Protein AF-A0AAU9X3G6-F1 (afdb_monomer_lite)

pLDDT: mean 75.98, std 14.5, range [45.06, 96.75]

Foldseek 3Di:
DDPVVVVVVVVCCVPDCVNVVVVVVVVVVVVPPPQPPVNVVVVVVVVCVVVPRPPVPPPCVVVPDPCNVVVVVVVVVVVVVVVVVVVVVVVVVVVVVVVVVVVVVVVVVVD

Secondary structure (DSSP, 8-state):
--HHHHHHHHHHHHH-HHHHHHHHHHHH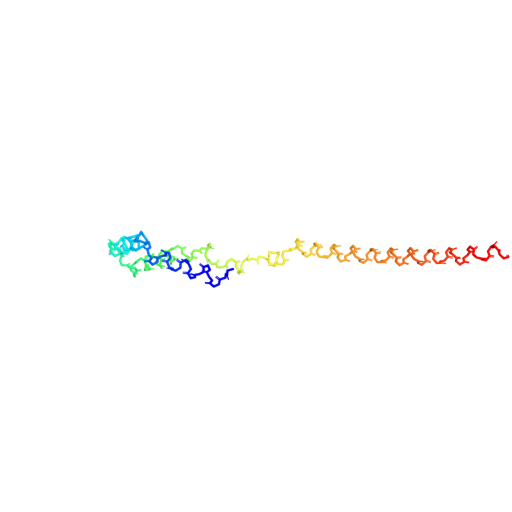HHHS-SS-HHHHHHHHHHHHHHTTS-TTTS-GGGT--HHHHHTHHHHHHHHHHHHHHHHHHHHHHHHHHHHHHHHHHHHTT--

Radius of gyration: 34.73 Å; chains: 1; bounding box: 82×16×84 Å

InterPro domains:
  IPR002213 UDP-glucuronosyl/UDP-glucosyltransferase [PF00201] (1-109)
  IPR050271 UDP-glycosyltransferase [PTHR48043] (2-83)

Organism: NCBI:txid46732

Structure (mmCIF, N/CA/C/O backbone):
data_AF-A0AAU9X3G6-F1
#
_entry.id   AF-A0AAU9X3G6-F1
#
loop_
_atom_site.group_PDB
_atom_site.id
_atom_site.type_symbol
_atom_site.label_atom_id
_atom_site.label_alt_id
_atom_site.label_comp_id
_atom_site.label_asym_id
_atom_site.label_entity_id
_atom_site.label_seq_id
_atom_site.pdbx_PDB_ins_code
_atom_site.Cartn_x
_atom_site.Cartn_y
_atom_site.Cartn_z
_atom_site.occupancy
_atom_site.B_iso_or_equiv
_atom_site.auth_seq_id
_atom_site.auth_comp_id
_atom_site.auth_asym_id
_atom_site.auth_atom_id
_atom_site.pdbx_PDB_model_num
ATOM 1 N N . MET A 1 1 ? 12.830 -0.163 15.835 1.00 52.81 1 MET A N 1
ATOM 2 C CA . MET A 1 1 ? 12.084 -0.567 17.039 1.00 52.81 1 MET A CA 1
ATOM 3 C C . MET A 1 1 ? 12.949 -1.562 17.776 1.00 52.81 1 MET A C 1
ATOM 5 O O . MET A 1 1 ? 13.001 -2.724 17.388 1.00 52.81 1 MET A O 1
ATOM 9 N N . ASN A 1 2 ? 13.711 -1.065 18.744 1.00 85.25 2 ASN A N 1
ATOM 10 C CA . ASN A 1 2 ? 14.632 -1.876 19.541 1.00 85.25 2 ASN A CA 1
ATOM 11 C C . ASN A 1 2 ? 13.942 -2.353 20.830 1.00 85.25 2 ASN A C 1
ATOM 13 O O . ASN A 1 2 ? 12.988 -1.730 21.290 1.00 85.25 2 ASN A O 1
ATOM 17 N N . ALA A 1 3 ? 14.417 -3.456 21.417 1.00 85.06 3 ALA A N 1
ATOM 18 C CA . ALA A 1 3 ? 13.828 -4.038 22.630 1.00 85.06 3 ALA A CA 1
ATOM 19 C C . ALA A 1 3 ? 13.827 -3.068 23.832 1.00 85.06 3 ALA A C 1
ATOM 21 O O . ALA A 1 3 ? 12.873 -3.053 24.606 1.00 85.06 3 ALA A O 1
ATOM 22 N N . GLU A 1 4 ? 14.846 -2.212 23.931 1.00 83.88 4 GLU A N 1
ATOM 23 C CA . GLU A 1 4 ? 14.974 -1.172 24.963 1.00 83.88 4 GLU A CA 1
ATOM 24 C C . GLU A 1 4 ? 13.848 -0.126 24.893 1.00 83.88 4 GLU A C 1
ATOM 26 O O . GLU A 1 4 ? 13.241 0.201 25.909 1.00 83.88 4 GLU A O 1
ATOM 31 N N . GLU A 1 5 ? 13.483 0.335 23.689 1.00 84.00 5 GLU A N 1
ATOM 32 C CA . GLU A 1 5 ? 12.402 1.319 23.501 1.00 84.00 5 GLU A CA 1
ATOM 33 C C . GLU A 1 5 ? 11.042 0.756 23.941 1.00 84.00 5 GLU A C 1
ATOM 35 O O . GLU A 1 5 ? 10.203 1.470 24.494 1.00 84.00 5 GLU A O 1
ATOM 40 N N . LEU A 1 6 ? 10.818 -0.543 23.710 1.00 86.00 6 LEU A N 1
ATOM 41 C CA . LEU A 1 6 ? 9.607 -1.232 24.151 1.00 86.00 6 LEU A CA 1
ATOM 42 C C . LEU A 1 6 ? 9.572 -1.372 25.679 1.00 86.00 6 LEU A C 1
ATOM 44 O O . LEU A 1 6 ? 8.524 -1.155 26.288 1.00 86.00 6 LEU A O 1
ATOM 48 N N . PHE A 1 7 ? 10.705 -1.713 26.296 1.00 87.69 7 PHE A N 1
ATOM 49 C CA . PHE A 1 7 ? 10.813 -1.855 27.746 1.00 87.69 7 PHE A CA 1
ATOM 50 C C . PHE A 1 7 ? 10.578 -0.519 28.466 1.00 87.69 7 PHE A C 1
ATOM 52 O O . PHE A 1 7 ? 9.769 -0.454 29.395 1.00 87.69 7 PHE A O 1
ATOM 59 N N . GLU A 1 8 ? 11.186 0.568 27.983 1.00 86.44 8 GLU A N 1
ATOM 60 C CA . GLU A 1 8 ? 10.951 1.913 28.515 1.00 86.44 8 GLU A CA 1
ATOM 61 C C . GLU A 1 8 ? 9.491 2.354 28.359 1.00 86.44 8 GLU A C 1
ATOM 63 O O . GLU A 1 8 ? 8.905 2.901 29.297 1.00 86.44 8 GLU A O 1
ATOM 68 N N . ALA A 1 9 ? 8.867 2.081 27.208 1.00 84.19 9 ALA A N 1
ATOM 69 C CA . ALA A 1 9 ? 7.461 2.403 26.982 1.00 84.19 9 ALA A CA 1
ATOM 70 C C . ALA A 1 9 ? 6.531 1.655 27.953 1.00 84.19 9 ALA A C 1
ATOM 72 O O . ALA A 1 9 ? 5.611 2.257 28.511 1.00 84.19 9 ALA A O 1
ATOM 73 N N . ILE A 1 10 ? 6.783 0.367 28.206 1.00 83.69 10 ILE A N 1
ATOM 74 C CA . ILE A 1 10 ? 6.006 -0.435 29.163 1.00 83.69 10 ILE A CA 1
ATOM 75 C C . ILE A 1 10 ? 6.189 0.102 30.586 1.00 83.69 10 ILE A C 1
ATOM 77 O O . ILE A 1 10 ? 5.203 0.304 31.300 1.00 83.69 10 ILE A O 1
ATOM 81 N N . GLN A 1 11 ? 7.430 0.383 30.991 1.00 85.50 11 GLN A N 1
ATOM 82 C CA . GLN A 1 11 ? 7.724 0.929 32.315 1.00 85.50 11 GLN A CA 1
ATOM 83 C C . GLN A 1 11 ? 7.053 2.294 32.519 1.00 85.50 11 GLN A C 1
ATOM 85 O O . GLN A 1 11 ? 6.506 2.570 33.588 1.00 85.50 11 GLN A O 1
ATOM 90 N N . ARG A 1 12 ? 7.030 3.130 31.478 1.00 82.81 12 ARG A N 1
ATOM 91 C CA . ARG A 1 12 ? 6.364 4.433 31.487 1.00 82.81 12 ARG A CA 1
ATOM 92 C C . ARG A 1 12 ? 4.849 4.311 31.642 1.00 82.81 12 ARG A C 1
ATOM 94 O O . ARG A 1 12 ? 4.276 4.976 32.500 1.00 82.81 12 ARG A O 1
ATOM 101 N N . VAL A 1 13 ? 4.206 3.429 30.876 1.00 84.31 13 VAL A N 1
ATOM 102 C CA . VAL A 1 13 ? 2.754 3.184 30.974 1.00 84.31 13 VAL A CA 1
ATOM 103 C C . VAL A 1 13 ? 2.366 2.614 32.342 1.00 84.31 13 VAL A C 1
ATOM 105 O O . VAL A 1 13 ? 1.309 2.954 32.871 1.00 84.31 13 VAL A O 1
ATOM 108 N N . MET A 1 14 ? 3.217 1.772 32.930 1.00 79.31 14 MET A N 1
ATOM 109 C CA . MET A 1 14 ? 2.978 1.166 34.241 1.00 79.31 14 MET A CA 1
ATOM 110 C C . MET A 1 14 ? 3.159 2.156 35.401 1.00 79.31 14 MET A C 1
ATOM 112 O O . MET A 1 14 ? 2.391 2.109 36.362 1.00 79.31 14 MET A O 1
ATOM 116 N N . ASN A 1 15 ? 4.142 3.055 35.311 1.00 81.50 15 ASN A N 1
ATOM 117 C CA . ASN A 1 15 ? 4.450 4.011 36.376 1.00 81.50 15 ASN A CA 1
ATOM 118 C C . ASN A 1 15 ? 3.617 5.297 36.308 1.00 81.50 15 ASN A C 1
ATOM 120 O O . ASN A 1 15 ? 3.417 5.940 37.337 1.00 81.50 15 ASN A O 1
ATOM 124 N N . GLU A 1 16 ? 3.122 5.696 35.133 1.00 84.75 16 GLU A N 1
ATOM 125 C CA . GLU A 1 16 ? 2.307 6.902 34.994 1.00 84.75 16 GLU A CA 1
ATOM 126 C C . GLU A 1 16 ? 0.819 6.625 35.323 1.00 84.75 16 GLU A C 1
ATOM 128 O O . GLU A 1 16 ? 0.097 6.014 34.527 1.00 84.75 16 GLU A O 1
ATOM 133 N N . PRO A 1 17 ? 0.282 7.136 36.452 1.00 79.12 17 PRO A N 1
ATOM 134 C CA . PRO A 1 17 ? -1.091 6.846 36.886 1.00 79.12 17 PRO A CA 1
ATOM 135 C C . PRO A 1 17 ? -2.162 7.403 35.935 1.00 79.12 17 PRO A C 1
ATOM 137 O O . PRO A 1 17 ? -3.286 6.900 35.901 1.00 79.12 17 PRO A O 1
ATOM 140 N N . ARG A 1 18 ? -1.805 8.391 35.104 1.00 82.25 18 ARG A N 1
ATOM 141 C CA . ARG A 1 18 ? -2.693 9.024 34.117 1.00 82.25 18 ARG A CA 1
ATOM 142 C C . ARG A 1 18 ? -3.257 8.028 33.104 1.00 82.25 18 ARG A C 1
ATOM 144 O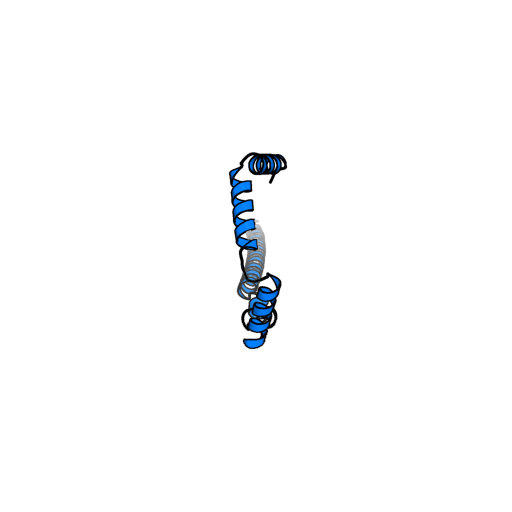 O . ARG A 1 18 ? -4.427 8.142 32.731 1.00 82.25 18 ARG A O 1
ATOM 151 N N . PHE A 1 19 ? -2.468 7.037 32.682 1.00 80.44 19 PHE A N 1
ATOM 152 C CA . PHE A 1 19 ? -2.939 6.005 31.752 1.00 80.44 19 PHE A CA 1
ATOM 153 C C . PHE A 1 19 ? -3.983 5.108 32.414 1.00 80.44 19 PHE A C 1
ATOM 155 O O . PHE A 1 19 ? -5.030 4.835 31.825 1.00 80.44 19 PHE A O 1
ATOM 162 N N . LYS A 1 20 ? -3.747 4.721 33.672 1.00 82.88 20 LYS A N 1
ATOM 163 C CA . LYS A 1 20 ? -4.674 3.906 34.462 1.00 82.88 20 LYS A CA 1
ATOM 164 C C . LYS A 1 20 ? -5.986 4.645 34.734 1.00 82.88 20 LYS A C 1
ATOM 166 O O . LYS A 1 20 ? -7.058 4.073 34.550 1.00 82.88 20 LYS A O 1
ATOM 171 N N . GLU A 1 21 ? -5.925 5.912 35.139 1.00 86.62 21 GLU A N 1
ATOM 172 C CA . GLU A 1 21 ? -7.109 6.745 35.395 1.00 86.62 21 GLU A CA 1
ATOM 173 C C . GLU A 1 21 ? -7.943 6.964 34.132 1.00 86.62 21 GLU A C 1
ATOM 175 O O . GLU A 1 21 ? -9.165 6.807 34.160 1.00 86.62 21 GLU A O 1
ATOM 180 N N . THR A 1 22 ? -7.287 7.253 33.006 1.00 86.12 22 THR A N 1
ATOM 181 C CA . THR A 1 22 ? -7.958 7.416 31.711 1.00 86.12 22 THR A CA 1
ATOM 182 C C . THR A 1 22 ? -8.606 6.107 31.263 1.00 86.12 22 THR A C 1
ATOM 184 O O . THR A 1 22 ? -9.775 6.105 30.878 1.00 86.12 22 THR A O 1
ATOM 187 N N . ALA A 1 23 ? -7.907 4.975 31.393 1.00 85.75 23 ALA A N 1
ATOM 188 C CA . ALA A 1 23 ? -8.458 3.658 31.080 1.00 85.75 23 ALA A CA 1
ATOM 189 C C . ALA A 1 23 ? -9.666 3.311 31.966 1.00 85.75 23 ALA A C 1
ATOM 191 O O . ALA A 1 23 ? -10.689 2.846 31.465 1.00 85.75 23 ALA A O 1
ATOM 192 N N . MET A 1 24 ? -9.600 3.594 33.272 1.00 85.94 24 MET A N 1
ATOM 193 C CA . MET A 1 24 ? -10.729 3.394 34.187 1.00 85.94 24 MET A CA 1
ATOM 194 C C . MET A 1 24 ? -11.909 4.313 33.857 1.00 85.94 24 MET A C 1
ATOM 196 O O . MET A 1 24 ? -13.055 3.867 33.904 1.00 85.94 24 MET A O 1
ATOM 200 N N . ARG A 1 25 ? -11.655 5.570 33.477 1.00 87.81 25 ARG A N 1
ATOM 201 C CA . ARG A 1 25 ? -12.694 6.513 33.042 1.00 87.81 25 ARG A CA 1
ATOM 202 C C . ARG A 1 25 ? -13.399 6.029 31.776 1.00 87.81 25 ARG A C 1
ATOM 204 O O . ARG A 1 25 ? -14.626 6.024 31.739 1.00 87.81 25 ARG A O 1
ATOM 211 N N . ILE A 1 26 ? -12.641 5.590 30.772 1.00 84.12 26 ILE A N 1
ATOM 212 C CA . ILE A 1 26 ? -13.190 5.032 29.528 1.00 84.12 26 ILE A CA 1
ATOM 213 C C . ILE A 1 26 ? -13.966 3.742 29.821 1.00 84.12 26 ILE A C 1
ATOM 215 O O . ILE A 1 26 ? -15.060 3.555 29.297 1.00 84.12 26 ILE A O 1
ATOM 219 N N . SER A 1 27 ? -13.446 2.881 30.701 1.00 83.94 27 SER A N 1
ATOM 220 C CA . SER A 1 27 ? -14.125 1.651 31.122 1.00 83.94 27 SER A CA 1
ATOM 221 C C . SER A 1 27 ? -15.483 1.935 31.769 1.00 83.94 27 SER A C 1
ATOM 223 O O . SER A 1 27 ? -16.466 1.280 31.427 1.00 83.94 27 SER A O 1
ATOM 225 N N . ARG A 1 28 ? -15.558 2.935 32.659 1.00 82.88 28 ARG A N 1
ATOM 226 C CA . ARG A 1 28 ? -16.825 3.383 33.258 1.00 82.88 28 ARG A CA 1
ATOM 227 C C . ARG A 1 28 ? -17.775 3.909 32.195 1.00 82.88 28 ARG A C 1
ATOM 229 O O . ARG A 1 28 ? -18.866 3.385 32.086 1.00 82.88 28 ARG A O 1
ATOM 236 N N . LEU A 1 29 ? -17.320 4.809 31.324 1.00 82.12 29 LEU A N 1
ATOM 237 C CA . LEU A 1 29 ? -18.151 5.362 30.250 1.00 82.12 29 LEU A CA 1
ATOM 238 C C . LEU A 1 29 ? -18.707 4.281 29.304 1.00 82.12 29 LEU A C 1
ATOM 240 O O . LEU A 1 29 ? -19.831 4.384 28.820 1.00 82.12 29 LEU A O 1
ATOM 244 N N . MET A 1 30 ? -17.926 3.231 29.045 1.00 74.81 30 MET A N 1
ATOM 245 C CA . MET A 1 30 ? -18.347 2.109 28.207 1.00 74.81 30 MET A CA 1
ATOM 246 C C . MET A 1 30 ? -19.379 1.213 28.904 1.00 74.81 30 MET A C 1
ATOM 248 O O . MET A 1 30 ? -20.292 0.727 28.240 1.00 74.81 30 MET A O 1
ATOM 252 N N . LYS A 1 31 ? -19.262 1.027 30.226 1.00 76.12 31 LYS A N 1
ATOM 253 C CA . LYS A 1 31 ? -20.237 0.298 31.057 1.00 76.12 31 LYS A CA 1
ATOM 254 C C . LYS A 1 31 ? -21.497 1.113 31.355 1.00 76.12 31 LYS A C 1
ATOM 256 O O . LYS A 1 31 ? -22.571 0.537 31.441 1.00 76.12 31 LYS A O 1
ATOM 261 N N . ASP A 1 32 ? -21.360 2.431 31.455 1.00 72.12 32 ASP A N 1
ATOM 262 C CA . ASP A 1 32 ? -22.448 3.393 31.655 1.00 72.12 32 ASP A CA 1
ATOM 263 C C . ASP A 1 32 ? -23.252 3.619 30.369 1.00 72.12 32 ASP A C 1
ATOM 265 O O . ASP A 1 32 ? -24.272 4.305 30.385 1.00 72.12 32 ASP A O 1
ATOM 269 N N . SER A 1 33 ? -22.817 3.054 29.235 1.00 66.12 33 SER A N 1
ATOM 270 C CA . SER A 1 33 ? -23.604 3.085 28.011 1.00 66.12 33 SER A CA 1
ATOM 271 C C . SER A 1 33 ? -24.850 2.206 28.200 1.00 66.12 33 SER A C 1
ATOM 273 O O . SER A 1 33 ? -24.715 0.988 28.296 1.00 66.12 33 SER A O 1
ATOM 275 N N . PRO A 1 34 ? -26.069 2.781 28.208 1.00 63.84 34 PRO A N 1
ATOM 276 C CA . PRO A 1 34 ? -27.302 2.048 28.520 1.00 63.84 34 PRO A CA 1
ATOM 277 C C . PRO A 1 34 ? -27.704 1.042 27.431 1.00 63.84 34 PRO A C 1
ATOM 279 O O . PRO A 1 34 ? -28.630 0.263 27.616 1.00 63.84 34 PRO A O 1
ATOM 282 N N . ARG A 1 35 ? -27.020 1.073 26.283 1.00 62.53 35 ARG A N 1
ATOM 283 C CA . ARG A 1 35 ? -27.198 0.154 25.158 1.00 62.53 35 ARG A CA 1
ATOM 284 C C . ARG A 1 35 ? -26.138 -0.932 25.258 1.00 62.53 35 ARG A C 1
ATOM 286 O O . ARG A 1 35 ? -24.945 -0.627 25.132 1.00 62.53 35 ARG A O 1
ATOM 293 N N . THR A 1 36 ? -26.560 -2.180 25.439 1.00 71.50 36 THR A N 1
ATOM 294 C CA . THR A 1 36 ? -25.630 -3.312 25.446 1.00 71.50 36 THR A CA 1
ATOM 295 C C . THR A 1 36 ? -24.902 -3.403 24.101 1.00 71.50 36 THR A C 1
ATOM 297 O O . THR A 1 36 ? -25.446 -3.070 23.046 1.00 71.50 36 THR A O 1
ATOM 300 N N . SER A 1 37 ? -23.639 -3.842 24.107 1.00 70.38 37 SER A N 1
ATOM 301 C CA . SER A 1 37 ? -22.846 -4.003 22.875 1.00 70.38 37 SER A CA 1
ATOM 302 C C . SER A 1 37 ? -23.533 -4.910 21.847 1.00 70.38 37 SER A C 1
ATOM 304 O O . SER A 1 37 ? -23.331 -4.746 20.647 1.00 70.38 37 SER A O 1
ATOM 306 N N . LEU A 1 38 ? -24.367 -5.837 22.328 1.00 73.00 38 LEU A N 1
ATOM 307 C CA . LEU A 1 38 ? -25.143 -6.764 21.516 1.00 73.00 38 LEU A CA 1
ATOM 308 C C . LEU A 1 38 ? -26.321 -6.071 20.816 1.00 73.00 38 LEU A C 1
ATOM 310 O O . LEU A 1 38 ? -26.495 -6.263 19.617 1.00 73.00 38 LEU A O 1
ATOM 314 N N . GLU A 1 39 ? -27.061 -5.202 21.510 1.00 78.56 39 GLU A N 1
ATOM 315 C CA . GLU A 1 39 ? -28.115 -4.385 20.888 1.00 78.56 39 GLU A CA 1
ATOM 316 C C . GLU A 1 39 ? -27.545 -3.434 19.837 1.00 78.56 39 GLU A C 1
ATOM 318 O O . GLU A 1 39 ? -28.095 -3.336 18.748 1.00 78.56 39 GLU A O 1
ATOM 323 N N . LYS A 1 40 ? -26.393 -2.801 20.105 1.00 79.69 40 LYS A N 1
ATOM 324 C CA . LYS A 1 40 ? -25.723 -1.957 19.101 1.00 79.69 40 LYS A CA 1
ATOM 325 C C . LYS A 1 40 ? -25.369 -2.759 17.852 1.00 79.69 40 LYS A C 1
ATOM 327 O O . LYS A 1 40 ? -25.588 -2.279 16.748 1.00 79.69 40 LYS A O 1
ATOM 332 N N . ALA A 1 41 ? -24.811 -3.961 18.008 1.00 82.12 41 ALA A N 1
ATOM 333 C CA . ALA A 1 41 ? -24.494 -4.823 16.873 1.00 82.12 41 ALA A CA 1
ATOM 334 C C . ALA A 1 41 ? -25.759 -5.211 16.091 1.00 82.12 41 ALA A C 1
ATOM 336 O O . ALA A 1 41 ? -25.737 -5.173 14.864 1.00 82.12 41 ALA A O 1
ATOM 337 N N . GLY A 1 42 ? -26.859 -5.510 16.790 1.00 85.50 42 GLY A N 1
ATOM 338 C CA . GLY A 1 42 ? -28.175 -5.731 16.190 1.00 85.50 42 GLY A CA 1
ATOM 339 C C . GLY A 1 42 ? -28.662 -4.524 15.388 1.00 85.50 42 GLY A C 1
ATOM 340 O O . GLY A 1 42 ? -28.978 -4.683 14.214 1.00 85.50 42 GLY A O 1
ATOM 341 N N . ASP A 1 43 ? -28.609 -3.322 15.969 1.00 80.62 43 ASP A N 1
ATOM 342 C CA . ASP A 1 43 ? -28.964 -2.062 15.302 1.00 80.62 43 ASP A CA 1
ATOM 343 C C . ASP A 1 43 ? -28.107 -1.836 14.038 1.00 80.62 43 ASP A C 1
ATOM 345 O O . ASP A 1 43 ? -28.627 -1.447 12.994 1.00 80.62 43 ASP A O 1
ATOM 349 N N . TRP A 1 44 ? -26.796 -2.117 14.089 1.00 78.31 44 TRP A N 1
ATOM 350 C CA . TRP A 1 44 ? -25.903 -2.021 12.925 1.00 78.31 44 TRP A CA 1
ATOM 351 C C . TRP A 1 44 ? -26.225 -3.064 11.851 1.00 78.31 44 TRP A C 1
ATOM 353 O O . TRP A 1 44 ? -26.216 -2.739 10.665 1.00 78.31 44 TRP A O 1
ATOM 363 N N . ILE A 1 45 ? -26.523 -4.303 12.244 1.00 79.31 45 ILE A N 1
ATOM 364 C CA . ILE A 1 45 ? -26.905 -5.378 11.320 1.00 79.31 45 ILE A CA 1
ATOM 365 C C . ILE A 1 45 ? -28.245 -5.047 10.658 1.00 79.31 45 ILE A C 1
ATOM 367 O O . ILE A 1 45 ? -28.362 -5.149 9.438 1.00 79.31 45 ILE A O 1
ATOM 371 N N . GLU A 1 46 ? -29.231 -4.586 11.427 1.00 82.44 46 GLU A N 1
ATOM 372 C CA . GLU A 1 46 ? -30.534 -4.162 10.918 1.00 82.44 46 GLU A CA 1
ATOM 373 C C . GLU A 1 46 ? -30.411 -2.925 10.025 1.00 82.44 46 GLU A C 1
ATOM 375 O O . GLU A 1 46 ? -31.033 -2.868 8.966 1.00 82.44 46 GLU A O 1
ATOM 380 N N . TYR A 1 47 ? -29.548 -1.969 10.374 1.00 78.44 47 TYR A N 1
ATOM 381 C CA . TYR A 1 47 ? -29.255 -0.810 9.534 1.00 78.44 47 TYR A CA 1
ATOM 382 C C . TYR A 1 47 ? -28.638 -1.220 8.191 1.00 78.44 47 TYR A C 1
ATOM 384 O O . TYR A 1 47 ? -29.083 -0.742 7.144 1.00 78.44 47 TYR A O 1
ATOM 392 N N . VAL A 1 48 ? -27.661 -2.134 8.210 1.00 76.44 48 VAL A N 1
ATOM 393 C CA . VAL A 1 48 ? -27.014 -2.683 7.009 1.00 76.44 48 VAL A CA 1
ATOM 394 C C . VAL A 1 48 ? -28.014 -3.471 6.165 1.00 76.44 48 VAL A C 1
ATOM 396 O O . VAL A 1 48 ? -28.031 -3.300 4.950 1.00 76.44 48 VAL A O 1
ATOM 399 N N . LEU A 1 49 ? -28.878 -4.283 6.776 1.00 75.88 49 LEU A N 1
ATOM 400 C CA . LEU A 1 49 ? -29.933 -5.027 6.079 1.00 75.88 49 LEU A CA 1
ATOM 401 C C . LEU A 1 49 ? -30.982 -4.089 5.463 1.00 75.88 49 LEU A C 1
ATOM 403 O O . LEU A 1 49 ? -31.327 -4.235 4.292 1.00 75.88 49 LEU A O 1
ATOM 407 N N . ARG A 1 50 ? -31.452 -3.090 6.218 1.00 72.25 50 ARG A N 1
ATOM 408 C CA . ARG A 1 50 ? -32.495 -2.139 5.799 1.00 72.25 50 ARG A CA 1
ATOM 409 C C . ARG A 1 50 ? -32.020 -1.175 4.710 1.00 72.25 50 ARG A C 1
ATOM 411 O O . ARG A 1 50 ? -32.817 -0.793 3.861 1.00 72.25 50 ARG A O 1
ATOM 418 N N . HIS A 1 51 ? -30.737 -0.816 4.698 1.00 73.75 51 HIS A N 1
ATOM 419 C CA . HIS A 1 51 ? -30.130 0.019 3.653 1.00 73.75 51 HIS A CA 1
ATOM 420 C C . HIS A 1 51 ? -29.430 -0.808 2.560 1.00 73.75 51 HIS A C 1
ATOM 422 O O . HIS A 1 51 ? -28.609 -0.278 1.813 1.00 73.75 51 HIS A O 1
ATOM 428 N N . GLY A 1 52 ? -29.764 -2.100 2.440 1.00 63.69 52 GLY A N 1
ATOM 429 C CA . GLY A 1 52 ? -29.395 -2.913 1.281 1.00 63.69 52 GLY A CA 1
ATOM 430 C C . GLY A 1 52 ? -27.904 -3.222 1.177 1.00 63.69 52 GLY A C 1
ATOM 431 O O . GLY A 1 52 ? -27.359 -3.222 0.077 1.00 63.69 52 GLY A O 1
ATOM 432 N N . GLY A 1 53 ? -27.248 -3.473 2.311 1.00 60.44 53 GLY A N 1
ATOM 433 C CA . GLY A 1 53 ? -25.852 -3.877 2.382 1.00 60.44 53 GLY A CA 1
ATOM 434 C C . GLY A 1 53 ? -24.945 -2.808 1.801 1.00 60.44 53 GLY A C 1
ATOM 435 O O . GLY A 1 53 ? -24.460 -3.000 0.693 1.00 60.44 53 GLY A O 1
ATOM 436 N N . ALA A 1 54 ? -24.770 -1.698 2.534 1.00 55.06 54 ALA A N 1
ATOM 437 C CA . ALA A 1 54 ? -23.850 -0.591 2.260 1.00 55.06 54 ALA A CA 1
ATOM 438 C C . ALA A 1 54 ? -23.121 -0.746 0.915 1.00 55.06 54 ALA A C 1
ATOM 440 O O . ALA A 1 54 ? -22.069 -1.381 0.827 1.00 55.06 54 ALA A O 1
ATOM 441 N N . GLN A 1 55 ? -23.705 -0.202 -0.154 1.00 51.19 55 GLN A N 1
ATOM 442 C CA . GLN A 1 55 ? -23.181 -0.301 -1.525 1.00 51.19 55 GLN A CA 1
ATOM 443 C C . GLN A 1 55 ? -21.717 0.179 -1.648 1.00 51.19 55 GLN A C 1
ATOM 445 O O . GLN A 1 55 ? -21.036 -0.128 -2.618 1.00 51.19 55 GLN A O 1
ATOM 450 N N . HIS A 1 56 ? -21.250 0.908 -0.634 1.00 52.56 56 HIS A N 1
ATOM 451 C CA . HIS A 1 56 ? -19.926 1.493 -0.431 1.00 52.56 56 HIS A CA 1
ATOM 452 C C . HIS A 1 56 ? -19.011 0.649 0.493 1.00 52.56 56 HIS A C 1
ATOM 454 O O . HIS A 1 56 ? -17.819 0.919 0.578 1.00 52.56 56 HIS A O 1
ATOM 460 N N . LEU A 1 57 ? -19.541 -0.378 1.170 1.00 51.69 5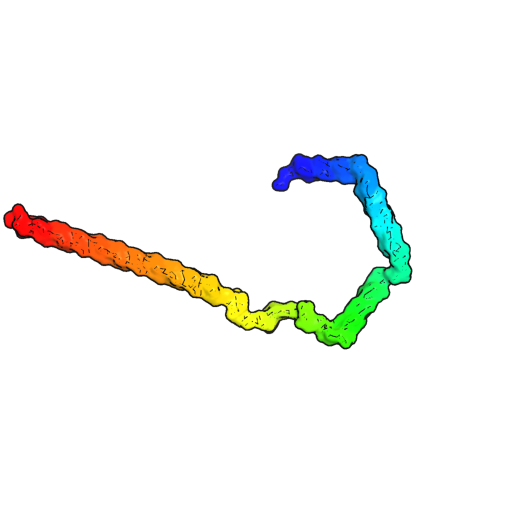7 LEU A N 1
ATOM 461 C CA . LEU A 1 57 ? -18.812 -1.383 1.965 1.00 51.69 57 LEU A CA 1
ATOM 462 C C . LEU A 1 57 ? -18.768 -2.762 1.284 1.00 51.69 57 LEU A C 1
ATOM 464 O O . LEU A 1 57 ? -17.993 -3.627 1.692 1.00 51.69 57 LEU A O 1
ATOM 468 N N . ARG A 1 58 ? -19.577 -2.992 0.239 1.00 48.69 58 ARG A N 1
ATOM 469 C CA . ARG A 1 58 ? -19.391 -4.140 -0.652 1.00 48.69 58 ARG A CA 1
ATOM 470 C C . ARG A 1 58 ? -18.044 -3.949 -1.333 1.00 48.69 58 ARG A C 1
ATOM 472 O O . ARG A 1 58 ? -17.880 -2.984 -2.070 1.00 48.69 58 ARG A O 1
ATOM 479 N N . ALA A 1 59 ? -17.090 -4.835 -1.049 1.00 51.28 59 ALA A N 1
ATOM 480 C CA . ALA A 1 59 ? -15.735 -4.776 -1.576 1.00 51.28 59 ALA A CA 1
ATOM 481 C C . ALA A 1 59 ? -15.741 -4.341 -3.051 1.00 51.28 59 ALA A C 1
ATOM 483 O O . ALA A 1 59 ? -16.105 -5.110 -3.945 1.00 51.28 59 ALA A O 1
ATOM 484 N N . GLN A 1 60 ? -15.304 -3.101 -3.296 1.00 48.12 60 GLN A N 1
ATOM 485 C CA . GLN A 1 60 ? -15.085 -2.547 -4.634 1.00 48.12 60 GLN A CA 1
ATOM 486 C C . GLN A 1 60 ? -14.047 -3.373 -5.413 1.00 48.12 60 GLN A C 1
ATOM 488 O O . GLN A 1 60 ? -13.855 -3.164 -6.596 1.00 48.12 60 GLN A O 1
ATOM 493 N N . VAL A 1 61 ? -13.447 -4.385 -4.785 1.00 51.28 61 VAL A N 1
ATOM 494 C CA . VAL A 1 61 ? -12.676 -5.467 -5.402 1.00 51.28 61 VAL A CA 1
ATOM 495 C C . VAL A 1 61 ? -13.412 -6.134 -6.574 1.00 51.28 61 VAL A C 1
ATOM 497 O O . VAL A 1 61 ? -12.772 -6.452 -7.567 1.00 51.28 61 VAL A O 1
ATOM 500 N N . PHE A 1 62 ? -14.740 -6.303 -6.520 1.00 52.44 62 PHE A N 1
ATOM 501 C CA . PHE A 1 62 ? -15.483 -6.976 -7.604 1.00 52.44 62 PHE A CA 1
ATOM 502 C C . PHE A 1 62 ? -15.947 -6.048 -8.739 1.00 52.44 62 PHE A C 1
ATOM 504 O O . PHE A 1 62 ? -16.447 -6.537 -9.747 1.00 52.44 62 PHE A O 1
ATOM 511 N N . ASN A 1 63 ? -15.793 -4.728 -8.587 1.00 50.69 63 ASN A N 1
ATOM 512 C CA . ASN A 1 63 ? -16.169 -3.721 -9.590 1.00 50.69 63 ASN A CA 1
ATOM 513 C C . ASN A 1 63 ? -14.996 -2.803 -9.981 1.00 50.69 63 ASN A C 1
ATOM 515 O O . ASN A 1 63 ? -15.205 -1.800 -10.663 1.00 50.69 63 ASN A O 1
ATOM 519 N N . MET A 1 64 ? -13.763 -3.114 -9.570 1.00 53.44 64 MET A N 1
ATOM 520 C CA . MET A 1 64 ? -12.596 -2.451 -10.142 1.00 53.44 64 MET A CA 1
ATOM 521 C C . MET A 1 64 ? -12.411 -2.981 -11.558 1.00 53.44 64 MET A C 1
ATOM 523 O O . MET A 1 64 ? -12.069 -4.144 -11.766 1.00 53.44 64 MET A O 1
ATOM 527 N N . ALA A 1 65 ? -12.670 -2.120 -12.544 1.00 57.50 65 ALA A N 1
ATOM 528 C CA . ALA A 1 65 ? -12.337 -2.395 -13.930 1.00 57.50 65 ALA A CA 1
ATOM 529 C C . ALA A 1 65 ? -10.882 -2.882 -14.004 1.00 57.50 65 ALA A C 1
ATOM 531 O O . ALA A 1 65 ? -10.011 -2.319 -13.344 1.00 57.50 65 ALA A O 1
ATOM 532 N N . TRP A 1 66 ? -10.614 -3.902 -14.819 1.00 59.09 66 TRP A N 1
ATOM 533 C CA . TRP A 1 66 ? -9.278 -4.438 -15.127 1.00 59.09 66 TRP A CA 1
ATOM 534 C C . TRP A 1 66 ? -8.185 -3.357 -15.256 1.00 59.09 66 TRP A C 1
ATOM 536 O O . TRP A 1 66 ? -7.054 -3.566 -14.831 1.00 59.09 66 TRP A O 1
ATOM 546 N N . TYR A 1 67 ? -8.551 -2.175 -15.760 1.00 59.69 67 TYR A N 1
ATOM 547 C CA . TYR A 1 67 ? -7.721 -0.974 -15.838 1.00 59.69 67 TYR A CA 1
ATOM 548 C C . TYR A 1 67 ? -7.172 -0.468 -14.484 1.00 59.69 67 TYR A C 1
ATOM 550 O O . TYR A 1 67 ? -6.002 -0.100 -14.411 1.00 59.69 67 TYR A O 1
ATOM 558 N N . GLN A 1 68 ? -7.979 -0.444 -13.413 1.00 60.06 68 GLN A N 1
ATOM 559 C CA . GLN A 1 68 ? -7.548 -0.061 -12.055 1.00 60.06 68 GLN A CA 1
ATOM 560 C C . GLN A 1 68 ? -6.698 -1.148 -11.392 1.00 60.06 68 GLN A C 1
ATOM 562 O O . GLN A 1 68 ? -5.784 -0.826 -10.641 1.00 60.06 68 GLN A O 1
ATOM 567 N N . TYR A 1 69 ? -6.969 -2.422 -11.690 1.00 62.03 69 TYR A N 1
ATOM 568 C CA . TYR A 1 69 ? -6.155 -3.536 -11.198 1.00 62.03 69 TYR A CA 1
ATOM 569 C C . TYR A 1 69 ? -4.754 -3.535 -11.824 1.00 62.03 69 TYR A C 1
ATOM 571 O O . TYR A 1 69 ? -3.761 -3.749 -11.136 1.00 62.03 69 TYR A O 1
ATOM 579 N N . TYR A 1 70 ? -4.670 -3.257 -13.125 1.00 66.44 70 TYR A N 1
ATOM 580 C CA . TYR A 1 70 ? -3.408 -3.273 -13.860 1.00 66.44 70 TYR A CA 1
ATOM 581 C C . TYR A 1 70 ? -2.660 -1.939 -13.879 1.00 66.44 70 TYR A C 1
ATOM 583 O O . TYR A 1 70 ? -1.548 -1.923 -14.397 1.00 66.44 70 TYR A O 1
ATOM 591 N N . SER A 1 71 ? -3.234 -0.853 -13.337 1.00 73.88 71 SER A N 1
ATOM 592 C CA . SER A 1 71 ? -2.674 0.509 -13.366 1.00 73.88 71 SER A CA 1
ATOM 593 C C . SER A 1 71 ? -1.958 0.790 -14.688 1.00 73.88 71 SER A C 1
ATOM 595 O O . SER A 1 71 ? -0.729 0.790 -14.739 1.00 73.88 71 SER A O 1
ATOM 597 N N . LEU A 1 72 ? -2.713 0.998 -15.777 1.00 78.31 72 LEU A N 1
ATOM 598 C CA . LEU A 1 72 ? -2.129 1.145 -17.122 1.00 78.31 72 LEU A CA 1
ATOM 599 C C . LEU A 1 72 ? -1.018 2.203 -17.209 1.00 78.31 72 LEU A C 1
ATOM 601 O O . LEU A 1 72 ? -0.133 2.061 -18.047 1.00 78.31 72 LEU A O 1
ATOM 605 N N . ASP A 1 73 ? -1.022 3.201 -16.324 1.00 78.00 73 ASP A N 1
ATOM 606 C CA . ASP A 1 73 ? 0.079 4.154 -16.154 1.00 78.0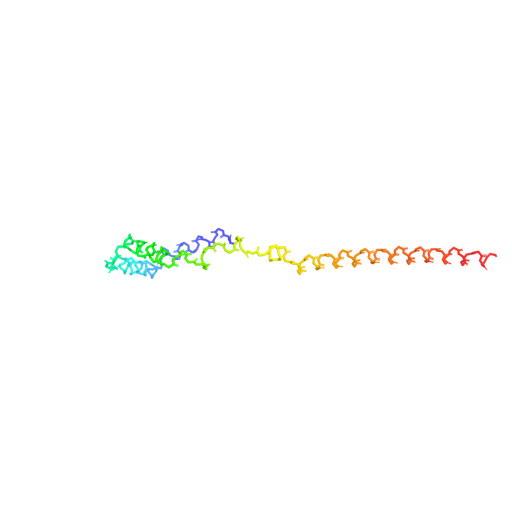0 73 ASP A CA 1
ATOM 607 C C . ASP A 1 73 ? 1.422 3.462 -15.838 1.00 78.00 73 ASP A C 1
ATOM 609 O O . ASP A 1 73 ? 2.429 3.696 -16.503 1.00 78.00 73 ASP A O 1
ATOM 613 N N . VAL A 1 74 ? 1.425 2.507 -14.905 1.00 85.75 74 VAL A N 1
ATOM 614 C CA . VAL A 1 74 ? 2.607 1.723 -14.519 1.00 85.75 74 VAL A CA 1
ATOM 615 C C . VAL A 1 74 ? 3.066 0.821 -15.666 1.00 85.75 74 VAL A C 1
ATOM 617 O O . VAL A 1 74 ? 4.263 0.728 -15.931 1.00 85.75 74 VAL A O 1
ATOM 620 N N . ILE A 1 75 ? 2.138 0.186 -16.390 1.00 87.69 75 ILE A N 1
ATOM 621 C CA . ILE A 1 75 ? 2.485 -0.635 -17.563 1.00 87.69 75 ILE A CA 1
ATOM 622 C C . ILE A 1 75 ? 3.092 0.233 -18.666 1.00 87.69 75 ILE A C 1
ATOM 624 O O . ILE A 1 75 ? 4.130 -0.126 -19.222 1.00 87.69 75 ILE A O 1
ATOM 628 N N . ALA A 1 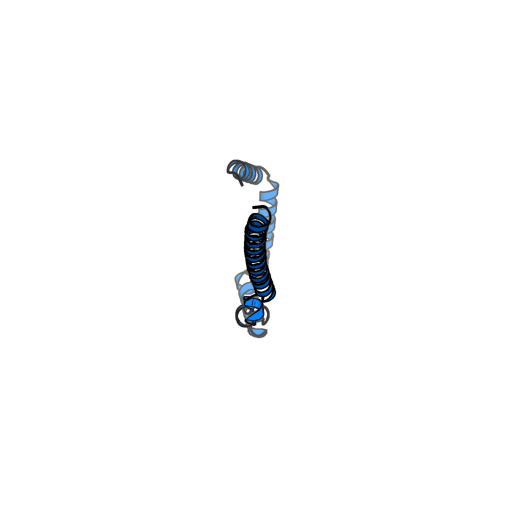76 ? 2.479 1.378 -18.969 1.00 88.94 76 ALA A N 1
ATOM 629 C CA . ALA A 1 76 ? 2.985 2.312 -19.967 1.00 88.94 76 ALA A CA 1
ATOM 630 C C . ALA A 1 76 ? 4.387 2.816 -19.596 1.00 88.94 76 ALA A C 1
ATOM 632 O O . ALA A 1 76 ? 5.275 2.837 -20.450 1.00 88.94 76 ALA A O 1
ATOM 633 N N . PHE A 1 77 ? 4.617 3.135 -18.320 1.00 92.06 77 PHE A N 1
ATOM 634 C CA . PHE A 1 77 ? 5.924 3.539 -17.811 1.00 92.06 77 PHE A CA 1
ATOM 635 C C . PHE A 1 77 ? 6.980 2.431 -17.957 1.00 92.06 77 PHE A C 1
ATOM 637 O O . PHE A 1 77 ? 8.077 2.681 -18.461 1.00 92.06 77 PHE A O 1
ATOM 644 N N . LEU A 1 78 ? 6.647 1.186 -17.598 1.00 92.62 78 LEU A N 1
ATOM 645 C CA . LEU A 1 78 ? 7.549 0.039 -17.753 1.00 92.62 78 LEU A CA 1
ATOM 646 C C . LEU A 1 78 ? 7.886 -0.242 -19.224 1.00 92.62 78 LEU A C 1
ATOM 648 O O . LEU A 1 78 ? 9.052 -0.460 -19.559 1.00 92.62 78 LEU A O 1
ATOM 652 N N . VAL A 1 79 ? 6.889 -0.199 -20.112 1.00 95.00 79 VAL A N 1
ATOM 653 C CA . VAL A 1 79 ? 7.092 -0.374 -21.558 1.00 95.00 79 VAL A CA 1
ATOM 654 C C . VAL A 1 79 ? 7.961 0.747 -22.123 1.00 95.00 79 VAL A C 1
ATOM 656 O O . VAL A 1 79 ? 8.862 0.470 -22.914 1.00 95.00 79 VAL A O 1
ATOM 659 N N . ALA A 1 80 ? 7.752 1.995 -21.696 1.00 95.75 80 ALA A N 1
ATOM 660 C CA . ALA A 1 80 ? 8.576 3.123 -22.117 1.00 95.75 80 ALA A CA 1
ATOM 661 C C . ALA A 1 80 ? 10.044 2.939 -21.701 1.00 95.75 80 ALA A C 1
ATOM 663 O O . ALA A 1 80 ? 10.937 3.093 -22.534 1.00 95.75 80 ALA A O 1
ATOM 664 N N . ILE A 1 81 ? 10.310 2.528 -20.456 1.00 96.25 81 ILE A N 1
ATOM 665 C CA . ILE A 1 81 ? 11.675 2.230 -19.989 1.00 96.25 81 ILE A CA 1
ATOM 666 C C . ILE A 1 81 ? 12.299 1.098 -20.815 1.00 96.25 81 ILE A C 1
ATOM 668 O O . ILE A 1 81 ? 13.438 1.215 -21.278 1.00 96.25 81 ILE A O 1
ATOM 672 N N . ALA A 1 82 ? 11.563 0.009 -21.042 1.00 96.75 82 A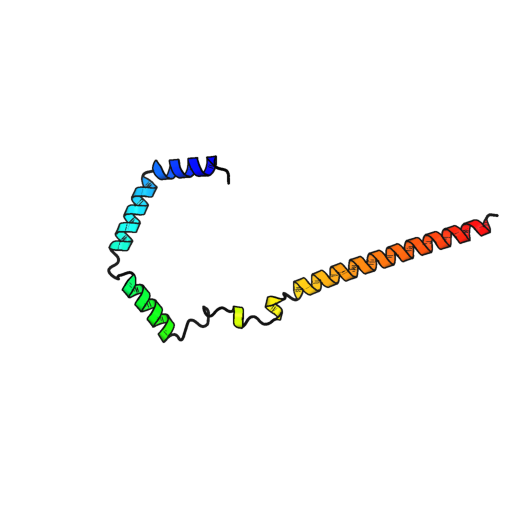LA A N 1
ATOM 673 C CA . ALA A 1 82 ? 12.048 -1.108 -21.847 1.00 96.75 82 ALA A CA 1
ATOM 674 C C . ALA A 1 82 ? 12.361 -0.675 -23.293 1.00 96.75 82 ALA A C 1
ATOM 676 O O . ALA A 1 82 ? 13.412 -1.013 -23.836 1.00 96.75 82 ALA A O 1
ATOM 677 N N . ALA A 1 83 ? 11.505 0.142 -23.908 1.00 96.62 83 ALA A N 1
ATOM 678 C CA . ALA A 1 83 ? 11.736 0.670 -25.249 1.00 96.62 83 ALA A CA 1
ATOM 679 C C . ALA A 1 83 ? 12.973 1.582 -25.305 1.00 96.62 83 ALA A C 1
ATOM 681 O O . ALA A 1 83 ? 13.803 1.437 -26.206 1.00 96.62 83 ALA A O 1
ATOM 682 N N . ILE A 1 84 ? 13.138 2.478 -24.325 1.00 96.56 84 ILE A N 1
ATOM 683 C CA . ILE A 1 84 ? 14.293 3.381 -24.232 1.00 96.56 84 ILE A CA 1
ATOM 684 C C . ILE A 1 84 ? 15.589 2.582 -24.070 1.00 96.56 84 ILE A C 1
ATOM 686 O O . ILE A 1 84 ? 16.556 2.837 -24.786 1.00 96.56 84 ILE A O 1
ATOM 690 N N . THR A 1 85 ? 15.620 1.590 -23.178 1.00 96.38 85 THR A N 1
ATOM 691 C CA . THR A 1 85 ? 16.823 0.767 -22.964 1.00 96.38 85 THR A CA 1
ATOM 692 C C . THR A 1 85 ? 17.219 0.011 -24.231 1.00 96.38 85 THR A C 1
ATOM 694 O O . THR A 1 85 ? 18.381 0.063 -24.637 1.00 96.38 85 THR A O 1
ATOM 697 N N . VAL A 1 86 ? 16.260 -0.607 -24.928 1.00 96.38 86 VAL A N 1
ATOM 698 C CA . VAL A 1 86 ? 16.510 -1.262 -26.222 1.00 96.38 86 VAL A CA 1
ATOM 699 C C . VAL A 1 86 ? 17.007 -0.260 -27.267 1.00 96.38 86 VAL A C 1
ATOM 701 O O . VAL A 1 86 ? 17.958 -0.559 -27.992 1.00 96.38 86 VAL A O 1
ATOM 704 N N . MET A 1 87 ? 16.417 0.935 -27.340 1.00 96.12 87 MET A N 1
ATOM 705 C CA . MET A 1 87 ? 16.831 1.980 -28.279 1.00 96.12 87 MET A CA 1
ATOM 706 C C . MET A 1 87 ? 18.273 2.432 -28.024 1.00 96.12 87 MET A C 1
ATOM 708 O O . MET A 1 87 ? 19.063 2.515 -28.966 1.00 96.12 87 MET A O 1
ATOM 712 N N . VAL A 1 88 ? 18.642 2.658 -26.760 1.00 95.94 88 VAL A N 1
ATOM 713 C CA . VAL A 1 88 ? 20.006 3.030 -26.359 1.00 95.94 88 VAL A CA 1
ATOM 714 C C . VAL A 1 88 ? 20.996 1.925 -26.713 1.00 95.94 88 VAL A C 1
ATOM 716 O O . VAL A 1 88 ? 22.039 2.221 -27.290 1.00 95.94 88 VAL A O 1
ATOM 719 N N . ILE A 1 89 ? 20.667 0.656 -26.454 1.00 95.50 89 ILE A N 1
ATOM 720 C CA . ILE A 1 89 ? 21.527 -0.481 -26.819 1.00 95.50 89 ILE A CA 1
ATOM 721 C C . ILE A 1 89 ? 21.712 -0.550 -28.338 1.00 95.50 89 ILE A C 1
ATOM 723 O O . ILE A 1 89 ? 22.838 -0.673 -28.817 1.00 95.50 89 ILE A O 1
ATOM 727 N N . ARG A 1 90 ? 20.632 -0.420 -29.120 1.00 95.94 90 ARG A N 1
ATOM 728 C CA . ARG A 1 90 ? 20.702 -0.413 -30.591 1.00 95.94 90 ARG A CA 1
ATOM 729 C C . ARG A 1 90 ? 21.584 0.724 -31.102 1.00 95.94 90 ARG A C 1
ATOM 731 O O . ARG A 1 90 ? 22.437 0.479 -31.953 1.00 95.94 90 ARG A O 1
ATOM 738 N N . LEU A 1 91 ? 21.408 1.935 -30.573 1.00 93.12 91 LEU A N 1
ATOM 739 C CA . LEU A 1 91 ? 22.221 3.103 -30.917 1.00 93.12 91 LEU A CA 1
ATOM 740 C C . LEU A 1 91 ? 23.686 2.900 -30.530 1.00 93.12 91 LEU A C 1
ATOM 742 O O . LEU A 1 91 ? 24.563 3.140 -31.352 1.00 93.12 91 LEU A O 1
ATOM 746 N N . ALA A 1 92 ? 23.965 2.401 -29.326 1.00 93.12 92 ALA A N 1
ATOM 747 C CA . ALA A 1 92 ? 25.318 2.107 -28.870 1.00 93.12 92 ALA A CA 1
ATOM 748 C C . ALA A 1 92 ? 25.994 1.060 -29.768 1.00 93.12 92 ALA A C 1
ATOM 750 O O . ALA A 1 92 ? 27.093 1.301 -30.264 1.00 93.12 92 ALA A O 1
ATOM 751 N N . CYS A 1 93 ? 25.318 -0.053 -30.072 1.00 91.62 93 CYS A N 1
ATOM 752 C CA . CYS A 1 93 ? 25.817 -1.069 -31.000 1.00 91.62 93 CYS A CA 1
ATOM 753 C C . CYS A 1 93 ? 26.079 -0.490 -32.397 1.00 91.62 93 CYS A C 1
ATOM 755 O O . CYS A 1 93 ? 27.138 -0.740 -32.971 1.00 91.62 93 CYS A O 1
ATOM 757 N N . GLN A 1 94 ? 25.159 0.311 -32.943 1.00 91.56 94 GLN A N 1
ATOM 758 C CA . GLN A 1 94 ? 25.337 0.949 -34.251 1.00 91.56 94 GLN A CA 1
ATOM 759 C C . GLN A 1 94 ? 26.494 1.955 -34.256 1.00 91.56 94 GLN A C 1
ATOM 761 O O . GLN A 1 94 ? 27.276 1.979 -35.206 1.00 91.56 94 GLN A O 1
ATOM 766 N N . CYS A 1 95 ? 26.632 2.763 -33.206 1.00 87.38 95 CYS A N 1
ATOM 767 C CA . CYS A 1 95 ? 27.728 3.714 -33.050 1.00 87.38 95 CYS A CA 1
ATOM 768 C C . CYS A 1 95 ? 29.079 3.000 -32.944 1.00 87.38 95 CYS A C 1
ATOM 770 O O . CYS A 1 95 ? 30.012 3.381 -33.648 1.00 87.38 95 CYS A O 1
ATOM 772 N N . LEU A 1 96 ? 29.173 1.930 -32.147 1.00 86.94 96 LEU A N 1
ATOM 773 C CA . LEU A 1 96 ? 30.382 1.111 -32.030 1.00 86.94 96 LEU A CA 1
ATOM 774 C C . LEU A 1 96 ? 30.734 0.434 -33.362 1.00 86.94 96 LEU A C 1
ATOM 776 O O . LEU A 1 96 ? 31.876 0.518 -33.803 1.00 86.94 96 LEU A O 1
ATOM 780 N N . CYS A 1 97 ? 29.759 -0.152 -34.064 1.00 82.38 97 CYS A N 1
ATOM 781 C CA . CYS A 1 97 ? 29.988 -0.764 -35.377 1.00 82.38 97 CYS A CA 1
ATOM 782 C C . CYS A 1 97 ? 30.434 0.266 -36.430 1.00 82.38 97 CYS A C 1
ATOM 784 O O . CYS A 1 97 ? 31.368 0.008 -37.189 1.00 82.38 97 CYS A O 1
ATOM 786 N N . ARG A 1 98 ? 29.822 1.460 -36.464 1.00 83.75 98 ARG A N 1
ATOM 787 C CA . ARG A 1 98 ? 30.214 2.550 -37.379 1.00 83.75 98 ARG A CA 1
ATOM 788 C C . ARG A 1 98 ? 31.592 3.120 -37.048 1.00 83.75 98 ARG A C 1
ATOM 790 O O . ARG A 1 98 ? 32.346 3.432 -37.968 1.00 83.75 98 ARG A O 1
ATOM 797 N N . ALA A 1 99 ? 31.929 3.256 -35.766 1.00 77.81 99 ALA A N 1
ATOM 798 C CA . ALA A 1 99 ? 33.249 3.700 -35.329 1.00 77.81 99 ALA A CA 1
ATOM 799 C C . ALA A 1 99 ? 34.334 2.684 -35.723 1.00 77.81 99 ALA A C 1
ATOM 801 O O . ALA A 1 99 ? 35.357 3.080 -36.281 1.00 77.81 99 ALA A O 1
ATOM 802 N N . SER A 1 100 ? 34.082 1.385 -35.534 1.00 72.00 100 SER A N 1
ATOM 803 C CA . SER A 1 100 ? 34.978 0.305 -35.969 1.00 72.00 100 SER A CA 1
ATOM 804 C C . SER A 1 100 ? 35.143 0.263 -37.491 1.00 72.00 100 SER A C 1
ATOM 806 O O . SER A 1 100 ? 36.268 0.151 -37.979 1.00 72.00 100 SER A O 1
ATOM 808 N N . TYR A 1 101 ? 34.053 0.436 -38.249 1.00 66.81 101 TYR A N 1
ATOM 809 C CA . TYR A 1 101 ? 34.089 0.497 -39.714 1.00 66.81 101 TYR A CA 1
ATOM 810 C C . TYR A 1 101 ? 34.911 1.691 -40.221 1.00 66.81 101 TYR A C 1
ATOM 812 O O . TYR A 1 101 ? 35.814 1.520 -41.040 1.00 66.81 101 TYR A O 1
ATOM 820 N N . LYS A 1 102 ? 34.678 2.897 -39.679 1.00 66.81 102 LYS A N 1
ATOM 821 C CA . LYS A 1 102 ? 35.472 4.091 -40.023 1.00 66.81 102 LYS A CA 1
ATOM 822 C C . LYS A 1 102 ? 36.950 3.928 -39.663 1.00 66.81 102 LYS A C 1
ATOM 824 O O . LYS A 1 102 ? 37.809 4.376 -40.417 1.00 66.81 102 LYS A O 1
ATOM 829 N N . ARG A 1 103 ? 37.254 3.272 -38.538 1.00 60.69 103 ARG A N 1
ATOM 830 C CA . ARG A 1 103 ? 38.632 3.028 -38.088 1.00 60.69 103 ARG A CA 1
ATOM 831 C C . ARG A 1 103 ? 39.371 2.017 -38.971 1.00 60.69 103 ARG A C 1
ATOM 833 O O . ARG A 1 103 ? 40.572 2.174 -39.157 1.00 60.69 103 ARG A O 1
ATOM 840 N N . CYS A 1 104 ? 38.673 1.033 -39.546 1.00 56.97 104 CYS A N 1
ATOM 841 C CA . CYS A 1 104 ? 39.254 0.101 -40.520 1.00 56.97 104 CYS A CA 1
ATOM 842 C C . CYS A 1 104 ? 39.529 0.781 -41.869 1.00 56.97 104 CYS A C 1
ATOM 844 O O . CYS A 1 104 ? 40.635 0.675 -42.385 1.00 56.97 104 CYS A O 1
ATOM 846 N N . VAL A 1 105 ? 38.570 1.549 -42.400 1.00 60.12 105 VAL A N 1
ATOM 847 C CA . VAL A 1 105 ? 38.724 2.250 -43.692 1.00 60.12 105 VAL A CA 1
ATOM 848 C C . VAL A 1 105 ? 39.790 3.349 -43.635 1.00 60.12 105 VAL A C 1
ATOM 850 O O . VAL A 1 105 ? 40.520 3.552 -44.600 1.00 60.12 105 VAL A O 1
ATOM 853 N N . GLY A 1 106 ? 39.925 4.042 -42.499 1.00 57.78 106 GLY A N 1
ATOM 854 C CA . GLY A 1 106 ? 40.983 5.038 -42.309 1.00 57.78 106 GLY A CA 1
ATOM 855 C C . GLY A 1 106 ? 42.397 4.446 -42.289 1.00 57.78 106 GLY A C 1
ATOM 856 O O . GLY A 1 106 ? 43.348 5.169 -42.566 1.00 57.78 106 GLY A O 1
ATOM 857 N N . LYS A 1 107 ? 42.544 3.146 -41.995 1.00 55.12 107 LYS A N 1
ATOM 858 C CA . LYS A 1 107 ? 43.847 2.473 -41.951 1.00 55.12 107 LYS A CA 1
ATOM 859 C C . LYS A 1 107 ? 44.365 2.131 -43.354 1.00 55.12 107 LYS A C 1
ATOM 861 O O . LYS A 1 107 ? 45.535 2.331 -43.615 1.00 55.12 107 LYS A O 1
ATOM 866 N N . THR A 1 108 ? 43.482 1.753 -44.282 1.00 53.69 108 THR A N 1
ATOM 867 C CA . THR A 1 108 ? 43.830 1.396 -45.676 1.00 53.69 108 THR A CA 1
ATOM 868 C C . THR A 1 108 ? 44.199 2.594 -46.565 1.00 53.69 108 THR A C 1
ATOM 870 O O . THR A 1 108 ? 44.640 2.402 -47.688 1.00 53.69 108 THR A O 1
ATOM 873 N N . LYS A 1 109 ? 43.990 3.838 -46.108 1.00 51.50 109 LYS A N 1
ATOM 874 C CA . LYS A 1 109 ? 44.320 5.056 -46.877 1.00 51.50 109 LYS A CA 1
ATOM 875 C C . LYS A 1 109 ? 45.664 5.690 -46.477 1.00 51.50 109 LYS A C 1
ATOM 877 O O . LYS A 1 109 ? 46.091 6.629 -47.139 1.00 51.50 109 LYS A O 1
ATOM 882 N N . ASN A 1 110 ? 46.293 5.201 -45.405 1.00 53.06 110 ASN A N 1
ATOM 883 C CA . ASN A 1 110 ? 47.580 5.687 -44.892 1.00 53.06 110 ASN A CA 1
ATOM 884 C C . ASN A 1 110 ? 48.738 4.682 -45.088 1.00 53.06 110 ASN A C 1
ATOM 886 O O . ASN A 1 110 ? 49.825 4.951 -44.580 1.00 53.06 110 ASN A O 1
ATOM 890 N N . ASP A 1 111 ? 48.503 3.573 -45.798 1.00 45.06 111 ASP A N 1
ATOM 891 C CA . ASP A 1 111 ? 49.532 2.644 -46.297 1.00 45.06 111 ASP A CA 1
ATOM 892 C C . ASP A 1 111 ? 49.791 2.896 -47.792 1.00 45.06 111 ASP A C 1
ATOM 894 O O . ASP A 1 111 ? 48.804 3.185 -48.515 1.00 45.06 111 ASP A O 1
#

Sequence (111 aa):
MNAEELFEAIQRVMNEPRFKETAMRISRLMKDSPRTSLEKAGDWIEYVLRHGGAQHLRAQVFNMAWYQYYSLDVIAFLVAIAAITVMVIRLACQCLCRASYKRCVGKTKND